Protein AF-A0A6P6TPV7-F1 (afdb_monomer_lite)

Structure (mmCIF, N/CA/C/O backbone):
data_AF-A0A6P6TPV7-F1
#
_entry.id   AF-A0A6P6TPV7-F1
#
loop_
_atom_site.group_PDB
_atom_site.id
_atom_site.type_symbol
_atom_site.label_atom_id
_atom_site.label_alt_id
_atom_site.label_comp_id
_atom_site.label_asym_id
_atom_site.label_entity_id
_atom_site.label_seq_id
_atom_site.pdbx_PDB_ins_code
_atom_site.Cartn_x
_atom_site.Cartn_y
_atom_site.Cartn_z
_atom_site.occupancy
_atom_site.B_iso_or_equiv
_atom_site.auth_seq_id
_atom_sit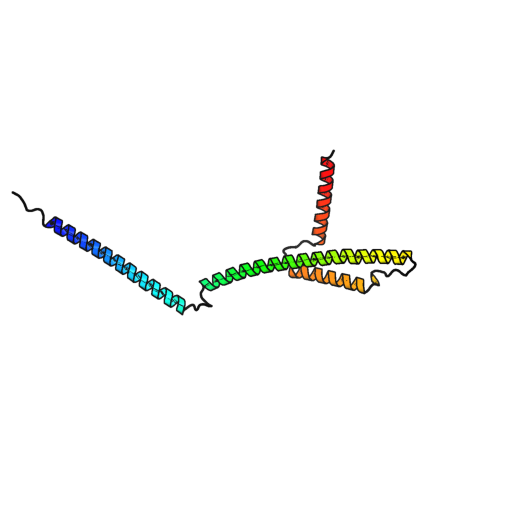e.auth_comp_id
_atom_site.auth_asym_id
_atom_site.auth_atom_id
_atom_site.pdbx_PDB_model_num
ATOM 1 N N . MET A 1 1 ? 74.795 28.409 -58.046 1.00 39.00 1 MET A N 1
ATOM 2 C CA . MET A 1 1 ? 73.517 28.907 -58.593 1.00 39.00 1 MET A CA 1
ATOM 3 C C . MET A 1 1 ? 72.820 27.696 -59.188 1.00 39.00 1 MET A C 1
ATOM 5 O O . MET A 1 1 ? 73.045 27.397 -60.347 1.00 39.00 1 MET A O 1
ATOM 9 N N . GLU A 1 2 ? 72.337 26.753 -58.380 1.00 49.81 2 GLU A N 1
ATOM 10 C CA . GLU A 1 2 ? 71.256 26.825 -57.371 1.00 49.81 2 GLU A CA 1
ATOM 11 C C . GLU A 1 2 ? 69.867 26.819 -58.033 1.00 49.81 2 GLU A C 1
ATOM 13 O O . GLU A 1 2 ? 69.708 27.407 -59.097 1.00 49.81 2 GLU A O 1
ATOM 18 N N . MET A 1 3 ? 68.909 26.152 -57.370 1.00 52.09 3 MET A N 1
ATOM 19 C CA . MET A 1 3 ? 67.495 25.903 -57.730 1.00 52.09 3 MET A CA 1
ATOM 20 C C . MET A 1 3 ? 67.157 24.518 -58.319 1.00 52.09 3 MET A C 1
ATOM 22 O O . MET A 1 3 ? 66.513 24.407 -59.357 1.00 52.09 3 MET A O 1
ATOM 26 N N . GLY A 1 4 ? 67.554 23.452 -57.611 1.00 54.22 4 GLY A N 1
ATOM 27 C CA . GLY A 1 4 ? 67.070 22.077 -57.824 1.00 54.22 4 GLY A CA 1
ATOM 28 C C . GLY A 1 4 ? 66.298 21.479 -56.636 1.00 54.22 4 GLY A C 1
ATOM 29 O O . GLY A 1 4 ? 66.127 20.269 -56.588 1.00 54.22 4 GLY A O 1
ATOM 30 N N . TYR A 1 5 ? 65.849 22.293 -55.676 1.00 51.88 5 TYR A N 1
ATOM 31 C CA . TYR A 1 5 ? 65.187 21.825 -54.451 1.00 51.88 5 TYR A CA 1
ATOM 32 C C . TYR A 1 5 ? 63.869 22.580 -54.247 1.00 51.88 5 TYR A C 1
ATOM 34 O O . TYR A 1 5 ? 63.865 23.606 -53.581 1.00 51.88 5 TYR A O 1
ATOM 42 N N . ASP A 1 6 ? 62.780 22.125 -54.874 1.00 54.47 6 ASP A N 1
ATOM 43 C CA . ASP A 1 6 ? 61.416 22.580 -54.508 1.00 54.47 6 ASP A CA 1
ATOM 44 C C . ASP A 1 6 ? 60.280 21.669 -55.031 1.00 54.47 6 ASP A C 1
ATOM 46 O O . ASP A 1 6 ? 59.118 21.840 -54.673 1.00 54.47 6 ASP A O 1
ATOM 50 N N . TYR A 1 7 ? 60.579 20.673 -55.877 1.00 53.91 7 TYR A N 1
ATOM 51 C CA . TYR A 1 7 ? 59.542 19.794 -56.441 1.00 53.91 7 TYR A CA 1
ATOM 52 C C . TYR A 1 7 ? 59.127 18.645 -55.507 1.00 53.91 7 TYR A C 1
ATOM 54 O O . TYR A 1 7 ? 57.965 18.241 -55.533 1.00 53.91 7 TYR A O 1
ATOM 62 N N . ASP A 1 8 ? 60.023 18.155 -54.647 1.00 55.28 8 ASP A N 1
ATOM 63 C CA . ASP A 1 8 ? 59.724 17.023 -53.757 1.00 55.28 8 ASP A CA 1
ATOM 64 C C . ASP A 1 8 ? 58.935 17.448 -52.504 1.00 55.28 8 ASP A C 1
ATOM 66 O O . ASP A 1 8 ? 58.004 16.756 -52.094 1.00 55.28 8 ASP A O 1
ATOM 70 N N . GLU A 1 9 ? 59.204 18.637 -51.952 1.00 55.34 9 GLU A N 1
ATOM 71 C CA . GLU A 1 9 ? 58.516 19.132 -50.748 1.00 55.34 9 GLU A CA 1
ATOM 72 C C . GLU A 1 9 ? 57.046 19.503 -51.023 1.00 55.34 9 GLU A C 1
ATOM 74 O O . GLU A 1 9 ? 56.169 19.346 -50.167 1.00 55.34 9 GLU A O 1
ATOM 79 N N . GLN A 1 10 ? 56.741 19.962 -52.241 1.00 56.12 10 GLN A N 1
ATOM 80 C CA . GLN A 1 10 ? 55.364 20.212 -52.663 1.00 56.12 10 GLN A CA 1
ATOM 81 C C . GLN A 1 10 ? 54.607 18.899 -52.885 1.00 56.12 10 GLN A C 1
ATOM 83 O O . GLN A 1 10 ? 53.438 18.809 -52.513 1.00 56.12 10 GLN A O 1
ATOM 88 N N . ASN A 1 11 ? 55.260 17.867 -53.423 1.00 57.69 11 ASN A N 1
ATOM 89 C CA . ASN A 1 11 ? 54.631 16.575 -53.686 1.00 57.69 11 ASN A CA 1
ATOM 90 C C . ASN A 1 11 ? 54.310 15.815 -52.382 1.00 57.69 11 ASN A C 1
ATOM 92 O O . ASN A 1 11 ? 53.219 15.264 -52.244 1.00 57.69 11 ASN A O 1
ATOM 96 N N . GLU A 1 12 ? 55.193 15.869 -51.379 1.00 58.84 12 GLU A N 1
ATOM 97 C CA . GLU A 1 12 ? 54.934 15.295 -50.049 1.00 58.84 12 GLU A CA 1
ATOM 98 C C . GLU A 1 12 ? 53.820 16.029 -49.291 1.00 58.84 12 GLU A C 1
ATOM 100 O O . GLU A 1 12 ? 52.987 15.380 -48.660 1.00 58.84 12 GLU A O 1
ATOM 105 N N . LYS A 1 13 ? 53.733 17.366 -49.385 1.00 60.91 13 LYS A N 1
ATOM 106 C CA . LYS A 1 13 ? 52.624 18.139 -48.788 1.00 60.91 13 LYS A CA 1
ATOM 107 C C . LYS A 1 13 ? 51.274 17.818 -49.434 1.00 60.91 13 LYS A C 1
ATOM 109 O O . LYS A 1 13 ? 50.280 17.718 -48.717 1.00 60.91 13 LYS A O 1
ATOM 114 N N . HIS A 1 14 ? 51.232 17.616 -50.754 1.00 61.84 14 HIS A N 1
ATOM 115 C CA . HIS A 1 14 ? 50.008 17.206 -51.453 1.00 61.84 14 HIS A CA 1
ATOM 116 C C . HIS A 1 14 ? 49.600 15.770 -51.094 1.00 61.84 14 HIS A C 1
ATOM 118 O O . HIS A 1 14 ? 48.429 15.535 -50.807 1.00 61.84 14 HIS A O 1
ATOM 124 N N . GLN A 1 15 ? 50.550 14.833 -51.007 1.00 62.38 15 GLN A N 1
ATOM 125 C CA . GLN A 1 15 ? 50.278 13.457 -50.563 1.00 62.38 15 GLN A CA 1
ATOM 126 C C . GLN A 1 15 ? 49.845 13.389 -49.093 1.00 62.38 15 GLN A C 1
ATOM 128 O O . GLN A 1 15 ? 48.941 12.629 -48.744 1.00 62.38 15 GLN A O 1
ATOM 133 N N . HIS A 1 16 ? 50.440 14.207 -48.219 1.00 64.31 16 HIS A N 1
ATOM 134 C CA . HIS A 1 16 ? 49.997 14.333 -46.832 1.00 64.31 16 HIS A CA 1
ATOM 135 C C . HIS A 1 16 ? 48.576 14.886 -46.738 1.00 64.31 16 HIS A C 1
ATOM 137 O O . HIS A 1 16 ? 47.795 14.401 -45.920 1.00 64.31 16 HIS A O 1
ATOM 143 N N . HIS A 1 17 ? 48.225 15.865 -47.574 1.00 75.31 17 HIS A N 1
ATOM 144 C CA . HIS A 1 17 ? 46.867 16.394 -47.616 1.00 75.31 17 HIS A CA 1
ATOM 145 C C . HIS A 1 17 ? 45.872 15.335 -48.106 1.00 75.31 17 HIS A C 1
ATOM 147 O O . HIS A 1 17 ? 44.833 15.162 -47.481 1.00 75.31 17 HIS A O 1
ATOM 153 N N . GLU A 1 18 ? 46.229 14.553 -49.126 1.00 81.31 18 GLU A N 1
ATOM 154 C CA . GLU A 1 18 ? 45.398 13.466 -49.655 1.00 81.31 18 GLU A CA 1
ATOM 155 C C . GLU A 1 18 ? 45.205 12.322 -48.643 1.00 81.31 18 GLU A C 1
ATOM 157 O O . GLU A 1 18 ? 44.100 11.800 -48.492 1.00 81.31 18 GLU A O 1
ATOM 162 N N . ALA A 1 19 ? 46.242 11.959 -47.881 1.00 82.38 19 ALA A N 1
ATOM 163 C CA . ALA A 1 19 ? 46.137 10.966 -46.810 1.00 82.38 19 ALA A CA 1
ATOM 164 C C . ALA A 1 19 ? 45.256 11.455 -45.644 1.00 82.38 19 ALA A C 1
ATOM 166 O O . ALA A 1 19 ? 44.470 10.683 -45.087 1.00 82.38 19 ALA A O 1
ATOM 167 N N . VAL A 1 20 ? 45.357 12.740 -45.287 1.00 85.06 20 VAL A N 1
ATOM 168 C CA . VAL A 1 20 ? 44.511 13.373 -44.263 1.00 85.06 20 VAL A CA 1
ATOM 169 C C . VAL A 1 20 ? 43.064 13.504 -44.746 1.00 85.06 20 VAL A C 1
ATOM 171 O O . VAL A 1 20 ? 42.146 13.196 -43.986 1.00 85.06 20 VAL A O 1
ATOM 174 N N . ASP A 1 21 ? 42.845 13.861 -46.010 1.00 87.81 21 ASP A N 1
ATOM 175 C CA . ASP A 1 21 ? 41.519 13.923 -46.630 1.00 87.81 21 ASP A CA 1
ATOM 176 C C . ASP A 1 21 ? 40.897 12.526 -46.735 1.00 87.81 21 ASP A C 1
ATOM 178 O O . ASP A 1 21 ? 39.713 12.339 -46.453 1.00 87.81 21 ASP A O 1
ATOM 182 N N . GLY A 1 22 ? 41.699 11.510 -47.062 1.00 91.00 22 GLY A N 1
ATOM 183 C CA . GLY A 1 22 ? 41.300 10.105 -47.033 1.00 91.00 22 GLY A CA 1
ATOM 184 C C . GLY A 1 22 ? 40.854 9.658 -45.640 1.00 91.00 22 GLY A C 1
ATOM 185 O O . GLY A 1 22 ? 39.811 9.015 -45.501 1.00 91.00 22 GLY A O 1
ATOM 186 N N . LEU A 1 23 ? 41.589 10.052 -44.596 1.00 93.00 23 LEU A N 1
ATOM 187 C CA . LEU A 1 23 ? 41.227 9.774 -43.206 1.00 93.00 23 LEU A CA 1
ATOM 188 C C . LEU A 1 23 ? 39.944 10.511 -42.793 1.00 93.00 23 LEU A C 1
ATOM 190 O O . LEU A 1 23 ? 39.061 9.914 -42.177 1.00 93.00 23 LEU A O 1
ATOM 194 N N . PHE A 1 24 ? 39.807 11.783 -43.164 1.00 93.19 24 PHE A N 1
ATOM 195 C CA . PHE A 1 24 ? 38.609 12.582 -42.907 1.00 93.19 24 PHE A CA 1
ATOM 196 C C . PHE A 1 24 ? 37.373 11.981 -43.586 1.00 93.19 24 PHE A C 1
ATOM 198 O O . PHE A 1 24 ? 36.322 11.823 -42.962 1.00 93.19 24 PHE A O 1
ATOM 205 N N . ASN A 1 25 ? 37.513 11.556 -44.842 1.00 92.81 25 ASN A N 1
ATOM 206 C CA . ASN A 1 25 ? 36.462 10.874 -45.588 1.00 92.81 25 ASN A CA 1
ATOM 207 C C . ASN A 1 25 ? 36.101 9.522 -44.964 1.00 92.81 25 ASN A C 1
ATOM 209 O O . ASN A 1 25 ? 34.920 9.183 -44.891 1.00 92.81 25 ASN A O 1
ATOM 213 N N . LEU A 1 26 ? 37.086 8.768 -44.468 1.00 95.62 26 LEU A N 1
ATOM 214 C CA . LEU A 1 26 ? 36.846 7.511 -43.762 1.00 95.62 26 LEU A CA 1
ATOM 215 C C . LEU A 1 26 ? 36.081 7.734 -42.452 1.00 95.62 26 LEU A C 1
ATOM 217 O O . LEU A 1 26 ? 35.119 7.015 -42.192 1.00 95.62 26 LEU A O 1
ATOM 221 N N . PHE A 1 27 ? 36.457 8.737 -41.654 1.00 96.38 27 PHE A N 1
ATOM 222 C CA . PHE A 1 27 ? 35.733 9.084 -40.429 1.00 96.38 27 PHE A CA 1
ATOM 223 C C . PHE A 1 27 ? 34.317 9.569 -40.719 1.00 96.38 27 PHE A C 1
ATOM 225 O O . PHE A 1 27 ? 33.381 9.123 -40.060 1.00 96.38 27 PHE A O 1
ATOM 232 N N . ASN A 1 28 ? 34.132 10.415 -41.733 1.00 95.94 28 ASN A N 1
ATOM 233 C CA . ASN A 1 28 ? 32.801 10.847 -42.152 1.00 95.94 28 ASN A CA 1
ATOM 234 C C . ASN A 1 28 ? 31.951 9.669 -42.613 1.00 95.94 28 ASN A C 1
ATOM 236 O O . ASN A 1 28 ? 30.785 9.569 -42.237 1.00 95.94 28 ASN A O 1
ATOM 240 N N . LYS A 1 29 ? 32.532 8.748 -43.385 1.00 96.88 29 LYS A N 1
ATOM 241 C CA . LYS A 1 29 ? 31.846 7.529 -43.803 1.00 96.88 29 LYS A CA 1
ATOM 242 C C . LYS A 1 29 ? 31.466 6.668 -42.601 1.00 96.88 29 LYS A C 1
ATOM 244 O O . LYS A 1 29 ? 30.303 6.317 -42.477 1.00 96.88 29 LYS A O 1
ATOM 249 N N . ALA A 1 30 ? 32.398 6.392 -41.692 1.00 97.25 30 ALA A N 1
ATOM 250 C CA . ALA A 1 30 ? 32.129 5.611 -40.487 1.00 97.25 30 ALA A CA 1
ATOM 251 C C . ALA A 1 30 ? 31.057 6.266 -39.600 1.00 97.25 30 ALA A C 1
ATOM 253 O O . ALA A 1 30 ? 30.200 5.577 -39.053 1.00 97.25 30 ALA A O 1
ATOM 254 N N . ASN A 1 31 ? 31.069 7.596 -39.490 1.00 96.31 31 ASN A N 1
ATOM 255 C CA . ASN A 1 31 ? 30.067 8.351 -38.748 1.00 96.31 31 ASN A CA 1
ATOM 256 C C . ASN A 1 31 ? 28.680 8.259 -39.404 1.00 96.31 31 ASN A C 1
ATOM 258 O O . ASN A 1 31 ? 27.686 8.021 -38.721 1.00 96.31 31 ASN A O 1
ATOM 262 N N . ASN A 1 32 ? 28.616 8.384 -40.730 1.00 96.88 32 ASN A N 1
ATOM 263 C CA . ASN A 1 32 ? 27.378 8.217 -41.489 1.00 96.88 32 ASN A CA 1
ATOM 264 C C . ASN A 1 32 ? 26.848 6.778 -41.408 1.00 96.88 32 ASN A C 1
ATOM 266 O O . ASN A 1 32 ? 25.650 6.578 -41.209 1.00 96.88 32 ASN A O 1
ATOM 270 N N . ASP A 1 33 ? 27.730 5.781 -41.506 1.00 97.38 33 ASP A N 1
ATOM 271 C CA . ASP A 1 33 ? 27.383 4.366 -41.369 1.00 97.38 33 ASP A CA 1
ATOM 272 C C . ASP A 1 33 ? 26.837 4.082 -39.958 1.00 97.38 33 ASP A C 1
ATOM 274 O O . ASP A 1 33 ? 25.805 3.426 -39.812 1.00 97.38 33 ASP A O 1
ATOM 278 N N . LEU A 1 34 ? 27.463 4.633 -38.910 1.00 97.75 34 LEU A N 1
ATOM 279 C CA . LEU A 1 34 ? 26.989 4.501 -37.531 1.00 97.75 34 LEU A CA 1
ATOM 280 C C . LEU A 1 34 ? 25.626 5.175 -37.319 1.00 97.75 34 LEU A C 1
ATOM 282 O O . LEU A 1 34 ? 24.757 4.590 -36.672 1.00 97.75 34 LEU A O 1
ATOM 286 N N . ALA A 1 35 ? 25.414 6.365 -37.887 1.00 96.81 35 ALA A N 1
ATOM 287 C CA . ALA A 1 35 ? 24.124 7.053 -37.839 1.00 96.81 35 ALA A CA 1
ATOM 288 C C . ALA A 1 35 ? 23.026 6.234 -38.537 1.00 96.81 35 ALA A C 1
ATOM 290 O O . ALA A 1 35 ? 21.943 6.041 -37.984 1.00 96.81 35 ALA A O 1
ATOM 291 N N . MET A 1 36 ? 23.326 5.662 -39.708 1.00 97.31 36 MET A N 1
ATOM 292 C CA . MET A 1 36 ? 22.392 4.791 -40.422 1.00 97.31 36 MET A CA 1
ATOM 293 C C . MET A 1 36 ? 22.059 3.527 -39.616 1.00 97.31 36 MET A C 1
ATOM 295 O O . MET A 1 36 ? 20.896 3.115 -39.561 1.00 97.31 36 MET A O 1
ATOM 299 N N . LEU A 1 37 ? 23.057 2.910 -38.975 1.00 97.50 37 LEU A N 1
ATOM 300 C CA . LEU A 1 37 ? 22.844 1.756 -38.101 1.00 97.50 37 LEU A CA 1
ATOM 301 C C . LEU A 1 37 ? 21.983 2.117 -36.890 1.00 97.50 37 LEU A C 1
ATOM 303 O O . LEU A 1 37 ? 21.064 1.367 -36.566 1.00 97.50 37 LEU A O 1
ATOM 307 N N . HIS A 1 38 ? 22.242 3.259 -36.254 1.00 96.12 38 HIS A N 1
ATOM 308 C CA . HIS A 1 38 ? 21.447 3.752 -35.133 1.00 96.12 38 HIS A CA 1
ATOM 309 C C . HIS A 1 38 ? 19.972 3.920 -35.525 1.00 96.12 38 HIS A C 1
ATOM 311 O O . HIS A 1 38 ? 19.092 3.368 -34.865 1.00 96.12 38 HIS A O 1
ATOM 317 N N . ASP A 1 39 ? 19.697 4.600 -36.639 1.00 96.50 39 ASP A N 1
ATOM 318 C CA . ASP A 1 39 ? 18.330 4.831 -37.114 1.00 96.50 39 ASP A CA 1
ATOM 319 C C . ASP A 1 39 ? 17.611 3.534 -37.485 1.00 96.50 39 ASP A C 1
ATOM 321 O O . ASP A 1 39 ? 16.409 3.380 -37.244 1.00 96.50 39 ASP A O 1
ATOM 325 N N . ARG A 1 40 ? 18.337 2.577 -38.072 1.00 96.25 40 ARG A N 1
ATOM 326 C CA . ARG A 1 40 ? 17.781 1.261 -38.386 1.00 96.25 40 ARG A CA 1
ATOM 327 C C . ARG A 1 40 ? 17.447 0.491 -37.113 1.00 96.25 40 ARG A C 1
ATOM 329 O O . ARG A 1 40 ? 16.350 -0.048 -37.019 1.00 96.25 40 ARG A O 1
ATOM 336 N N . LEU A 1 41 ? 18.352 0.465 -36.137 1.00 95.38 41 LEU A N 1
ATOM 337 C CA . LEU A 1 41 ? 18.125 -0.205 -34.858 1.00 95.38 41 LEU A CA 1
ATOM 338 C C . LEU A 1 41 ? 16.954 0.414 -34.090 1.00 95.38 41 LEU A C 1
ATOM 340 O O . LEU A 1 41 ? 16.142 -0.330 -33.553 1.00 95.38 41 LEU A O 1
ATOM 344 N N . ASP A 1 42 ? 16.817 1.741 -34.075 1.00 90.75 42 ASP A N 1
ATOM 345 C CA . ASP A 1 42 ? 15.695 2.413 -33.407 1.00 90.75 42 ASP A CA 1
ATOM 346 C C . ASP A 1 42 ? 14.346 2.080 -34.071 1.00 90.75 42 ASP A C 1
ATOM 348 O O . ASP A 1 42 ? 13.352 1.820 -33.385 1.00 90.75 42 ASP A O 1
ATOM 352 N N . LYS A 1 43 ? 14.309 2.004 -35.410 1.00 92.31 43 LYS A N 1
ATOM 353 C CA . LYS A 1 43 ? 13.116 1.564 -36.153 1.00 92.31 43 LYS A CA 1
ATOM 354 C C . LYS A 1 43 ? 12.745 0.118 -35.839 1.00 92.31 43 LYS A C 1
ATOM 356 O O . LYS A 1 43 ? 11.594 -0.138 -35.490 1.00 92.31 43 LYS A O 1
ATOM 361 N N . GLU A 1 44 ? 13.705 -0.802 -35.924 1.00 93.06 44 GLU A N 1
ATOM 362 C CA . GLU A 1 44 ? 13.498 -2.221 -35.603 1.00 93.06 44 GLU A CA 1
ATOM 363 C C . GLU A 1 44 ? 13.050 -2.386 -34.146 1.00 93.06 44 GLU A C 1
ATOM 365 O O . GLU A 1 44 ? 12.100 -3.107 -33.855 1.00 93.06 44 GLU A O 1
ATOM 370 N N . PHE A 1 45 ? 13.665 -1.648 -33.219 1.00 90.56 45 PHE A N 1
ATOM 371 C CA . PHE A 1 45 ? 13.301 -1.683 -31.808 1.00 90.56 45 PHE A CA 1
ATOM 372 C C . PHE A 1 45 ? 11.846 -1.254 -31.581 1.00 90.56 45 PHE A C 1
ATOM 374 O O . PHE A 1 45 ? 11.107 -1.950 -30.886 1.00 90.56 45 PHE A O 1
ATOM 381 N N . LYS A 1 46 ? 11.403 -0.149 -32.192 1.00 87.12 46 LYS A N 1
ATOM 382 C CA . LYS A 1 46 ? 10.007 0.322 -32.104 1.00 87.12 46 LYS A CA 1
ATOM 383 C C . LYS A 1 46 ? 9.017 -0.617 -32.796 1.00 87.12 46 LYS A C 1
ATOM 385 O O . LYS A 1 46 ? 7.872 -0.712 -32.365 1.00 87.12 46 LYS A O 1
ATOM 390 N N . GLN A 1 47 ? 9.441 -1.296 -33.859 1.00 89.62 47 GLN A N 1
ATOM 391 C CA . GLN A 1 47 ? 8.615 -2.268 -34.571 1.00 89.62 47 GLN A CA 1
ATOM 392 C C . GLN A 1 47 ? 8.425 -3.558 -33.764 1.00 89.62 47 GLN A C 1
ATOM 394 O O . GLN A 1 47 ? 7.311 -4.074 -33.690 1.00 89.62 47 GLN A O 1
ATOM 399 N N . ILE A 1 48 ? 9.498 -4.072 -33.157 1.00 93.12 48 ILE A N 1
ATOM 400 C CA . ILE A 1 48 ? 9.476 -5.296 -32.345 1.00 93.12 48 ILE A CA 1
ATOM 401 C C . ILE A 1 48 ? 8.759 -5.047 -31.015 1.00 93.12 48 ILE A C 1
ATOM 403 O O . ILE A 1 48 ? 8.006 -5.901 -30.544 1.00 93.12 48 ILE A O 1
ATOM 407 N N . TYR A 1 49 ? 8.975 -3.877 -30.412 1.00 91.94 49 TYR A N 1
ATOM 408 C CA . TYR A 1 49 ? 8.412 -3.528 -29.116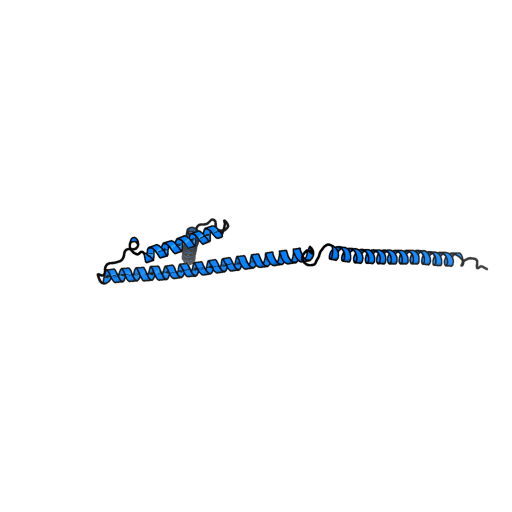 1.00 91.94 49 TYR A CA 1
ATOM 409 C C . TYR A 1 49 ? 7.409 -2.379 -29.235 1.00 91.94 49 TYR A C 1
ATOM 411 O O . TYR A 1 49 ? 7.796 -1.209 -29.137 1.00 91.94 49 TYR A O 1
ATOM 419 N N . PRO A 1 50 ? 6.106 -2.686 -29.369 1.00 87.62 50 PRO A N 1
ATOM 420 C CA . PRO A 1 50 ? 5.075 -1.667 -29.261 1.00 87.62 50 PRO A CA 1
ATOM 421 C C . PRO A 1 50 ? 5.103 -1.015 -27.874 1.00 87.62 50 PRO A C 1
ATOM 423 O O . PRO A 1 50 ? 5.633 -1.554 -26.901 1.00 87.62 50 PRO A O 1
ATOM 426 N N . ASP A 1 51 ? 4.493 0.159 -27.762 1.00 83.88 51 ASP A N 1
ATOM 427 C CA . ASP A 1 51 ? 4.584 1.022 -26.581 1.00 83.88 51 ASP A CA 1
ATOM 428 C C . ASP A 1 51 ? 4.213 0.352 -25.247 1.00 83.88 51 ASP A C 1
ATOM 430 O O . ASP A 1 51 ? 4.810 0.643 -24.208 1.00 83.88 51 ASP A O 1
ATOM 434 N N . ASN A 1 52 ? 3.251 -0.569 -25.268 1.00 86.50 52 ASN A N 1
ATOM 435 C CA . ASN A 1 52 ? 2.808 -1.339 -24.106 1.00 86.50 52 ASN A CA 1
ATOM 436 C C . ASN A 1 52 ? 3.777 -2.465 -23.696 1.00 86.50 52 ASN A C 1
ATOM 438 O O . ASN A 1 52 ? 3.694 -2.924 -22.555 1.00 86.50 52 ASN A O 1
ATOM 442 N N . ALA A 1 53 ? 4.670 -2.885 -24.596 1.00 89.69 53 ALA A N 1
ATOM 443 C CA . ALA A 1 53 ? 5.648 -3.960 -24.419 1.00 89.69 53 ALA A CA 1
ATOM 444 C C . ALA A 1 53 ? 7.111 -3.474 -24.475 1.00 89.69 53 ALA A C 1
ATOM 446 O O . ALA A 1 53 ? 8.031 -4.282 -24.376 1.00 89.69 53 ALA A O 1
ATOM 447 N N . ASN A 1 54 ? 7.341 -2.165 -24.606 1.00 93.25 54 ASN A N 1
ATOM 448 C CA . ASN A 1 54 ? 8.674 -1.572 -24.592 1.00 93.25 54 ASN A CA 1
ATOM 449 C C . ASN A 1 54 ? 9.388 -1.857 -23.253 1.00 93.25 54 ASN A C 1
ATOM 451 O O . ASN A 1 54 ? 8.914 -1.388 -22.211 1.00 93.25 54 ASN A O 1
ATOM 455 N N . PRO A 1 55 ? 10.544 -2.552 -23.256 1.00 93.25 55 PRO A N 1
ATOM 456 C CA . PRO A 1 55 ? 11.246 -2.939 -22.032 1.00 93.25 55 PRO A CA 1
ATOM 457 C C . PRO A 1 55 ? 11.576 -1.767 -21.099 1.00 93.25 55 PRO A C 1
ATOM 459 O O . PRO A 1 55 ? 11.419 -1.883 -19.885 1.00 93.25 55 PRO A O 1
ATOM 462 N N . MET A 1 56 ? 11.961 -0.608 -21.643 1.00 92.06 56 MET A N 1
ATOM 463 C CA . MET A 1 56 ? 12.280 0.579 -20.839 1.00 92.06 56 MET A CA 1
ATOM 464 C C . MET A 1 56 ? 11.031 1.141 -20.154 1.00 92.06 56 MET A C 1
ATOM 466 O O . MET A 1 56 ? 11.057 1.459 -18.962 1.00 92.06 56 MET A O 1
ATOM 470 N N . LYS A 1 57 ? 9.906 1.204 -20.880 1.00 93.88 57 LYS A N 1
ATOM 471 C CA . LYS A 1 57 ? 8.613 1.636 -20.321 1.00 93.88 57 LYS A CA 1
ATOM 472 C C . LYS A 1 57 ? 8.085 0.635 -19.292 1.00 93.88 57 LYS A C 1
ATOM 474 O O . LYS A 1 57 ? 7.525 1.049 -18.279 1.00 93.88 57 LYS A O 1
ATOM 479 N N . LEU A 1 58 ? 8.277 -0.665 -19.518 1.00 95.50 58 LEU A N 1
ATOM 480 C CA . LEU A 1 58 ? 7.907 -1.713 -18.565 1.00 95.50 58 LEU A CA 1
ATOM 481 C C . LEU A 1 58 ? 8.686 -1.581 -17.258 1.00 95.50 58 LEU A C 1
ATOM 483 O O . LEU A 1 58 ? 8.071 -1.566 -16.198 1.00 95.50 58 LEU A O 1
ATOM 487 N N . VAL A 1 59 ? 10.007 -1.398 -17.320 1.00 96.12 59 VAL A N 1
ATOM 488 C CA . VAL A 1 59 ? 10.834 -1.172 -16.124 1.00 96.12 59 VAL A CA 1
ATOM 489 C C . VAL A 1 59 ? 10.369 0.070 -15.362 1.00 96.12 59 VAL A C 1
ATOM 491 O O . VAL A 1 59 ? 10.211 0.010 -14.145 1.00 96.12 59 VAL A O 1
ATOM 494 N N . ALA A 1 60 ? 10.089 1.178 -16.056 1.00 95.31 60 ALA A N 1
ATOM 495 C CA . ALA A 1 60 ? 9.574 2.390 -15.419 1.00 95.31 60 ALA A CA 1
ATOM 496 C C . ALA A 1 60 ? 8.221 2.153 -14.721 1.00 95.31 60 ALA A C 1
ATOM 498 O O . ALA A 1 60 ? 8.032 2.560 -13.575 1.00 95.31 60 ALA A O 1
ATOM 499 N N . ARG A 1 61 ? 7.294 1.443 -15.377 1.00 96.81 61 ARG A N 1
ATOM 500 C CA . ARG A 1 61 ? 5.992 1.077 -14.796 1.00 96.81 61 ARG A CA 1
ATOM 501 C C . ARG A 1 61 ? 6.136 0.146 -13.595 1.00 96.81 61 ARG A C 1
ATOM 503 O O . ARG A 1 61 ? 5.440 0.348 -12.610 1.00 96.81 61 ARG A O 1
ATOM 510 N N . ILE A 1 62 ? 7.031 -0.840 -13.659 1.00 96.69 62 ILE A N 1
ATOM 511 C CA . ILE A 1 62 ? 7.305 -1.762 -12.548 1.00 96.69 62 ILE A CA 1
ATOM 512 C C . ILE A 1 62 ? 7.845 -0.994 -11.342 1.00 96.69 62 ILE A C 1
ATOM 514 O O . ILE A 1 62 ? 7.337 -1.184 -10.242 1.00 96.69 62 ILE A O 1
ATOM 518 N N . LYS A 1 63 ? 8.813 -0.090 -11.544 1.00 96.62 63 LYS A N 1
ATOM 519 C CA . LYS A 1 63 ? 9.343 0.762 -10.465 1.00 96.62 63 LYS A CA 1
ATOM 520 C C . LYS A 1 63 ? 8.245 1.608 -9.827 1.00 96.62 63 LYS A C 1
ATOM 522 O O . LYS A 1 63 ? 8.098 1.596 -8.611 1.00 96.62 63 LYS A O 1
ATOM 527 N N . LYS A 1 64 ? 7.416 2.252 -10.651 1.00 97.62 64 LYS A N 1
ATOM 528 C CA . LYS A 1 64 ? 6.275 3.038 -10.173 1.00 97.62 64 LYS A CA 1
ATOM 529 C C . LYS A 1 64 ? 5.297 2.190 -9.349 1.00 97.62 64 LYS A C 1
ATOM 531 O O . LYS A 1 64 ? 4.931 2.584 -8.251 1.00 97.62 64 LYS A O 1
ATOM 536 N N . ILE A 1 65 ? 4.915 1.008 -9.838 1.00 97.75 65 ILE A N 1
ATOM 537 C CA . ILE A 1 65 ? 4.029 0.090 -9.103 1.00 97.75 65 ILE A CA 1
ATOM 538 C C . ILE A 1 65 ? 4.676 -0.350 -7.785 1.00 97.75 65 ILE A C 1
ATOM 540 O O . ILE A 1 65 ? 3.995 -0.428 -6.771 1.00 97.75 65 ILE A O 1
ATOM 544 N N . GLN A 1 66 ? 5.980 -0.623 -7.768 1.00 97.00 66 GLN A N 1
ATOM 545 C CA . GLN A 1 66 ? 6.695 -1.007 -6.551 1.00 97.00 66 GLN A CA 1
ATOM 546 C C . GLN A 1 66 ? 6.661 0.105 -5.492 1.00 97.00 66 GLN A C 1
ATOM 548 O O . GLN A 1 66 ? 6.431 -0.176 -4.313 1.00 97.00 66 GLN A O 1
ATOM 553 N N . GLU A 1 67 ? 6.855 1.357 -5.904 1.00 95.56 67 GLU A N 1
ATOM 554 C CA . GLU A 1 67 ? 6.740 2.533 -5.035 1.00 95.56 67 GLU A CA 1
ATOM 555 C C . GLU A 1 67 ? 5.305 2.706 -4.518 1.00 95.56 67 GLU A C 1
ATOM 557 O O . GLU A 1 67 ? 5.092 2.822 -3.309 1.00 95.56 67 GLU A O 1
ATOM 562 N N . GLU A 1 68 ? 4.312 2.647 -5.408 1.00 97.38 68 GLU A N 1
ATOM 563 C CA . GLU A 1 68 ? 2.891 2.783 -5.065 1.00 97.38 68 GLU A CA 1
ATOM 564 C C . GLU A 1 68 ? 2.413 1.672 -4.121 1.00 97.38 68 GLU A C 1
ATOM 566 O O . GLU A 1 68 ? 1.739 1.957 -3.134 1.00 97.38 68 GLU A O 1
ATOM 571 N N . VAL A 1 69 ? 2.799 0.414 -4.362 1.00 95.19 69 VAL A N 1
ATOM 572 C CA . VAL A 1 69 ? 2.475 -0.725 -3.485 1.00 95.19 69 VAL A CA 1
ATOM 573 C C . VAL A 1 69 ? 3.121 -0.560 -2.112 1.00 95.19 69 VAL A C 1
ATOM 575 O O . VAL A 1 69 ? 2.483 -0.847 -1.100 1.00 95.19 69 VAL A O 1
ATOM 578 N N . SER A 1 70 ? 4.361 -0.072 -2.056 1.00 89.06 70 SER A N 1
ATOM 579 C CA . SER A 1 70 ? 5.049 0.182 -0.785 1.00 89.06 70 SER A CA 1
ATOM 580 C C . SER A 1 70 ? 4.355 1.290 0.010 1.00 89.06 70 SER A C 1
ATOM 582 O O . SER A 1 70 ? 4.099 1.120 1.201 1.00 89.06 70 SER A O 1
ATOM 584 N N . SER A 1 71 ? 3.984 2.388 -0.655 1.00 93.62 71 SER A N 1
ATOM 585 C CA . SER A 1 71 ? 3.227 3.485 -0.043 1.00 93.62 71 SER A CA 1
ATOM 586 C C . SER A 1 71 ? 1.845 3.035 0.434 1.00 93.62 71 SER A C 1
ATOM 588 O O . SER A 1 71 ? 1.452 3.337 1.559 1.00 93.62 71 SER A O 1
ATOM 590 N N . LEU A 1 72 ? 1.117 2.273 -0.386 1.00 95.50 72 LEU A N 1
ATOM 591 C CA . LEU A 1 72 ? -0.203 1.752 -0.037 1.00 95.50 72 LEU A CA 1
ATOM 592 C C . LEU A 1 72 ? -0.137 0.806 1.167 1.00 95.50 72 LEU A C 1
ATOM 594 O O . LEU A 1 72 ? -0.989 0.874 2.047 1.00 95.50 72 LEU A O 1
ATOM 598 N N . ASN A 1 73 ? 0.880 -0.057 1.229 1.00 88.44 73 ASN A N 1
ATOM 599 C CA . ASN A 1 73 ? 1.080 -0.957 2.361 1.00 88.44 73 ASN A CA 1
ATOM 600 C C . ASN A 1 73 ? 1.283 -0.178 3.668 1.00 88.44 73 ASN A C 1
ATOM 602 O O . ASN A 1 73 ? 0.693 -0.529 4.689 1.00 88.44 73 ASN A O 1
ATOM 606 N N . GLU A 1 74 ? 2.058 0.908 3.632 1.00 88.44 74 GLU A N 1
ATOM 607 C CA . GLU A 1 74 ? 2.245 1.762 4.806 1.00 88.44 74 GLU A CA 1
ATOM 608 C C . GLU A 1 74 ? 0.940 2.447 5.224 1.00 88.44 74 GLU A C 1
ATOM 610 O O . GLU A 1 74 ? 0.542 2.351 6.383 1.00 88.44 74 GLU A O 1
ATOM 615 N N . GLN A 1 75 ? 0.187 3.009 4.274 1.00 93.12 75 GLN A N 1
ATOM 616 C CA . GLN A 1 75 ? -1.131 3.590 4.558 1.00 93.12 75 GLN A CA 1
ATOM 617 C C . GLN A 1 75 ? -2.105 2.562 5.159 1.00 93.12 75 GLN A C 1
ATOM 619 O O . GLN A 1 75 ? -2.850 2.868 6.091 1.00 93.12 75 GLN A O 1
ATOM 624 N N . CYS A 1 76 ? -2.098 1.315 4.673 1.00 90.00 76 CYS A N 1
ATOM 625 C CA . CYS A 1 76 ? -2.897 0.241 5.261 1.00 90.00 76 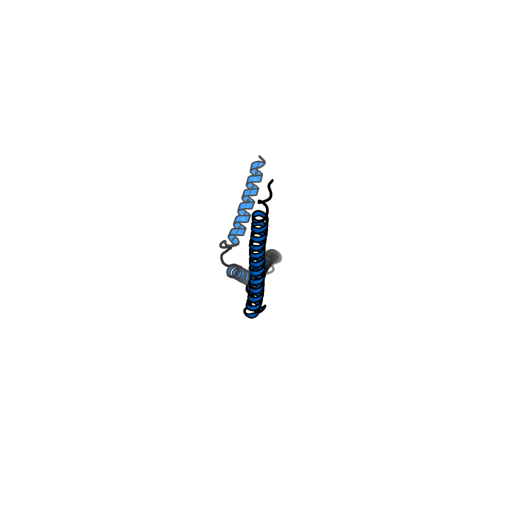CYS A CA 1
ATOM 626 C C . CYS A 1 76 ? -2.465 -0.081 6.698 1.00 90.00 76 CYS A C 1
ATOM 628 O O . CYS A 1 76 ? -3.325 -0.324 7.545 1.00 90.00 76 CYS A O 1
ATOM 630 N N . ARG A 1 77 ? -1.161 -0.072 6.997 1.00 87.81 77 ARG A N 1
ATOM 631 C CA . ARG A 1 77 ? -0.645 -0.289 8.359 1.00 87.81 77 ARG A CA 1
ATOM 632 C C . ARG A 1 77 ? -1.064 0.824 9.307 1.00 87.81 77 ARG A C 1
ATOM 634 O O . ARG A 1 77 ? -1.558 0.526 10.393 1.00 87.81 77 ARG A O 1
ATOM 641 N N . GLU A 1 78 ? -0.926 2.078 8.890 1.00 90.56 78 GLU A N 1
ATOM 642 C CA . GLU A 1 78 ? -1.365 3.239 9.667 1.00 90.56 78 GLU A CA 1
ATOM 643 C C . GLU A 1 78 ? -2.871 3.186 9.945 1.00 90.56 78 GLU A C 1
ATOM 645 O O . GLU A 1 78 ? -3.303 3.365 11.085 1.00 90.56 78 GLU A O 1
ATOM 650 N N . LEU A 1 79 ? -3.678 2.852 8.932 1.00 93.19 79 LEU A N 1
ATOM 651 C CA . LEU A 1 79 ? -5.124 2.703 9.082 1.00 93.19 79 LEU A CA 1
ATOM 652 C C . LEU A 1 79 ? -5.493 1.582 10.065 1.00 93.19 79 LEU A C 1
ATOM 654 O O . LEU A 1 79 ? -6.381 1.759 10.902 1.00 93.19 79 LEU A O 1
ATOM 658 N N . LEU A 1 80 ? -4.820 0.430 9.986 1.00 89.50 80 LEU A N 1
ATOM 659 C CA . LEU A 1 80 ? -5.026 -0.674 10.927 1.00 89.50 80 LEU A CA 1
ATOM 660 C C . LEU A 1 80 ? -4.643 -0.273 12.357 1.00 89.50 80 LEU A C 1
ATOM 662 O O . LEU A 1 80 ? -5.382 -0.594 13.288 1.00 89.50 80 LEU A O 1
ATOM 666 N N . ALA A 1 81 ? -3.544 0.464 12.531 1.00 87.81 81 ALA A N 1
ATOM 667 C CA . ALA A 1 81 ? -3.127 0.985 13.829 1.00 87.81 81 ALA A CA 1
ATOM 668 C C . ALA A 1 81 ? -4.150 1.982 14.398 1.00 87.81 81 ALA A C 1
ATOM 670 O O . ALA A 1 81 ? -4.549 1.856 15.555 1.00 87.81 81 ALA A O 1
ATOM 671 N N . ALA A 1 82 ? -4.642 2.917 13.580 1.00 92.56 82 ALA A N 1
ATOM 672 C CA . ALA A 1 82 ? -5.672 3.875 13.979 1.00 92.56 82 ALA A CA 1
ATOM 673 C C . ALA A 1 82 ? -6.992 3.181 14.359 1.00 92.56 82 ALA A C 1
ATOM 675 O O . ALA A 1 82 ? -7.632 3.540 15.349 1.00 92.56 82 ALA A O 1
ATOM 676 N N . LYS A 1 83 ? -7.390 2.144 13.612 1.00 92.38 83 LYS A N 1
ATOM 677 C CA . LYS A 1 83 ? -8.567 1.334 13.946 1.00 92.38 83 LYS A CA 1
ATOM 678 C C . LYS A 1 83 ? -8.383 0.582 15.266 1.00 92.38 83 LYS A C 1
ATOM 680 O O . LYS A 1 83 ? -9.329 0.521 16.050 1.00 92.38 83 LYS A O 1
ATOM 685 N N . GLN A 1 84 ? -7.197 0.028 15.521 1.00 89.62 84 GLN A N 1
ATOM 686 C CA . GLN A 1 84 ? -6.909 -0.652 16.784 1.00 89.62 84 GLN A CA 1
ATOM 687 C C . GLN A 1 84 ? -6.974 0.314 17.973 1.00 89.62 84 GLN A C 1
ATOM 689 O O . GLN A 1 84 ? -7.622 0.003 18.966 1.00 89.62 84 GLN A O 1
ATOM 694 N N . ASP A 1 85 ? -6.393 1.508 17.846 1.00 91.50 85 ASP A N 1
ATOM 695 C CA . ASP A 1 85 ? -6.461 2.547 18.881 1.00 91.50 85 ASP A CA 1
ATOM 696 C C . ASP A 1 85 ? -7.911 2.968 19.184 1.00 91.50 85 ASP A C 1
ATOM 698 O O . ASP A 1 85 ? -8.299 3.099 20.347 1.00 91.50 85 ASP A O 1
ATOM 702 N N . LEU A 1 86 ? -8.753 3.110 18.152 1.00 94.81 86 LEU A N 1
ATOM 703 C CA . LEU A 1 86 ? -10.177 3.392 18.337 1.00 94.81 86 LEU A CA 1
ATOM 704 C C . LEU A 1 86 ? -10.897 2.260 19.085 1.00 94.81 86 LEU A C 1
ATOM 706 O O . LEU A 1 86 ? -11.691 2.531 19.987 1.00 94.81 86 LEU A O 1
ATOM 710 N N . ILE A 1 87 ? -10.619 1.004 18.728 1.00 91.19 87 ILE A N 1
ATOM 711 C CA . ILE A 1 87 ? -11.174 -0.175 19.406 1.00 91.19 87 ILE A CA 1
ATOM 712 C C . ILE A 1 87 ? -10.761 -0.193 20.879 1.00 91.19 87 ILE A C 1
ATOM 714 O O . ILE A 1 87 ? -11.612 -0.386 21.749 1.00 91.19 87 ILE A O 1
ATOM 718 N N . ASP A 1 88 ? -9.485 0.055 21.170 1.00 91.12 88 ASP A N 1
ATOM 719 C CA . ASP A 1 88 ? -8.957 0.052 22.532 1.00 91.12 88 ASP A CA 1
ATOM 720 C C . ASP A 1 88 ? -9.608 1.158 23.375 1.00 91.12 88 ASP A C 1
ATOM 722 O O . ASP A 1 88 ? -10.082 0.902 24.485 1.00 91.12 88 ASP A O 1
ATOM 726 N N . LYS A 1 89 ? -9.736 2.373 22.823 1.00 93.62 89 LYS A N 1
ATOM 727 C CA . LYS A 1 89 ? -10.437 3.494 23.471 1.00 93.62 89 LYS A CA 1
ATOM 728 C C . LYS A 1 89 ? -11.909 3.181 23.729 1.00 93.62 89 LYS A C 1
ATOM 730 O O . LYS A 1 89 ? -12.395 3.399 24.840 1.00 93.62 89 LYS A O 1
ATOM 735 N N . ALA A 1 90 ? -12.616 2.648 22.732 1.00 91.94 90 ALA A N 1
ATOM 736 C CA . ALA A 1 90 ? -14.018 2.267 22.873 1.00 91.94 90 ALA A CA 1
ATOM 737 C C . ALA A 1 90 ? -14.195 1.187 23.949 1.00 91.94 90 ALA A C 1
ATOM 739 O O . ALA A 1 90 ? -15.084 1.299 24.792 1.00 91.94 90 ALA A O 1
ATOM 740 N N . ARG A 1 91 ? -13.309 0.184 23.982 1.00 92.56 91 ARG A N 1
ATOM 741 C CA . ARG A 1 91 ? -13.317 -0.876 24.995 1.00 92.56 91 ARG A CA 1
ATOM 742 C C . ARG A 1 91 ? -13.124 -0.320 26.401 1.00 92.56 91 ARG A C 1
ATOM 744 O O . ARG A 1 91 ? -13.896 -0.677 27.286 1.00 92.56 91 ARG A O 1
ATOM 751 N N . VAL A 1 92 ? -12.149 0.568 26.606 1.00 93.44 92 VAL A N 1
ATOM 752 C CA . VAL A 1 92 ? -11.911 1.208 27.912 1.00 93.44 92 VAL A CA 1
ATOM 753 C C . VAL A 1 92 ? -13.157 1.954 28.393 1.00 93.44 92 VAL A C 1
ATOM 755 O O . VAL A 1 92 ? -13.574 1.771 29.537 1.00 93.44 92 VAL A O 1
ATOM 758 N N . ILE A 1 93 ? -13.785 2.750 27.523 1.00 94.19 93 ILE A N 1
ATOM 759 C CA . ILE A 1 93 ? -14.981 3.526 27.876 1.00 94.19 93 ILE A CA 1
ATOM 760 C C . ILE A 1 93 ? -16.171 2.605 28.165 1.00 94.19 93 ILE A C 1
ATOM 762 O O . ILE A 1 93 ? -16.831 2.765 29.189 1.00 94.19 93 ILE A O 1
ATOM 766 N N . LEU A 1 94 ? -16.453 1.631 27.295 1.00 92.50 94 LEU A N 1
ATOM 767 C CA . LEU A 1 94 ? -17.620 0.755 27.433 1.00 92.50 94 LEU A CA 1
ATOM 768 C C . LEU A 1 94 ? -17.514 -0.160 28.659 1.00 92.50 94 LEU A C 1
ATOM 770 O O . LEU A 1 94 ? -18.463 -0.243 29.437 1.00 92.50 94 LEU A O 1
ATOM 774 N N . VAL A 1 95 ? -16.355 -0.788 28.885 1.00 91.50 95 VAL A N 1
ATOM 775 C CA . VAL A 1 95 ? -16.104 -1.619 30.077 1.00 91.50 95 VAL A CA 1
ATOM 776 C C . VAL A 1 95 ? -16.132 -0.769 31.352 1.00 91.50 95 VAL A C 1
ATOM 778 O O . VAL A 1 95 ? -16.695 -1.191 32.367 1.00 91.50 95 VAL A O 1
ATOM 781 N N . GLY A 1 96 ? -15.579 0.448 31.299 1.00 92.06 96 GLY A N 1
ATOM 782 C CA . GLY A 1 96 ? -15.615 1.403 32.408 1.00 92.06 96 GLY A CA 1
ATOM 783 C C . GLY A 1 96 ? -17.042 1.815 32.776 1.00 92.06 96 GLY A C 1
ATOM 784 O O . GLY A 1 96 ? -17.448 1.685 33.932 1.00 92.06 96 GLY A O 1
ATOM 785 N N . ASN A 1 97 ? -17.836 2.239 31.791 1.00 93.50 97 ASN A N 1
ATOM 786 C CA . ASN A 1 97 ? -19.238 2.616 31.981 1.00 93.50 97 ASN A CA 1
ATOM 787 C C . ASN A 1 97 ? -20.070 1.448 32.510 1.00 93.50 97 ASN A C 1
ATOM 789 O O . ASN A 1 97 ? -20.871 1.622 33.427 1.00 93.50 97 ASN A O 1
ATOM 793 N N . ARG A 1 98 ? -19.848 0.244 31.981 1.00 91.06 98 ARG A N 1
ATOM 794 C CA . ARG A 1 98 ? -20.530 -0.961 32.449 1.00 91.06 98 ARG A CA 1
ATOM 795 C C . ARG A 1 98 ? -20.207 -1.265 33.914 1.00 91.06 98 ARG A C 1
ATOM 797 O O . ARG A 1 98 ? -21.125 -1.489 34.697 1.00 91.06 98 ARG A O 1
ATOM 804 N N . SER A 1 99 ? -18.936 -1.179 34.308 1.00 91.06 99 SER A N 1
ATOM 805 C CA . SER A 1 99 ? -18.515 -1.342 35.710 1.00 91.06 99 SER A CA 1
ATOM 806 C C . SER A 1 99 ? -19.198 -0.331 36.643 1.00 91.06 99 SER A C 1
ATOM 808 O O . SER A 1 99 ? -19.606 -0.669 37.756 1.00 91.06 99 SER A O 1
ATOM 810 N N . LEU A 1 100 ? -19.350 0.924 36.200 1.00 93.19 100 LEU A N 1
ATOM 811 C CA . LEU A 1 100 ? -20.070 1.953 36.957 1.00 93.19 100 LEU A CA 1
ATOM 812 C C . LEU A 1 100 ? -21.562 1.624 37.095 1.00 93.19 100 LEU A C 1
ATOM 814 O O . LEU A 1 100 ? -22.116 1.774 38.184 1.00 93.19 100 LEU A O 1
ATOM 818 N N . LEU A 1 101 ? -22.198 1.133 36.029 1.00 91.44 101 LEU A N 1
ATOM 819 C CA . LEU A 1 101 ? -23.599 0.708 36.055 1.00 91.44 101 LEU A CA 1
ATOM 820 C C . LEU A 1 101 ? -23.825 -0.483 36.991 1.00 91.44 101 LEU A C 1
ATOM 822 O O . LEU A 1 101 ? -24.756 -0.441 37.790 1.00 91.44 101 LEU A O 1
ATOM 826 N N . GLN A 1 102 ? -22.954 -1.495 36.969 1.00 91.31 102 GLN A N 1
ATOM 827 C CA . GLN A 1 102 ? -23.039 -2.635 37.891 1.00 91.31 102 GLN A CA 1
ATOM 828 C C . GLN A 1 102 ? -22.924 -2.191 39.357 1.00 91.31 102 GLN A C 1
ATOM 830 O O . GLN A 1 102 ? -23.685 -2.642 40.213 1.00 91.31 102 GLN A O 1
ATOM 835 N N . ARG A 1 103 ? -22.021 -1.246 39.656 1.00 92.19 103 ARG A N 1
ATOM 836 C CA . ARG A 1 103 ? -21.912 -0.647 40.997 1.00 92.19 103 ARG A CA 1
ATOM 837 C C . ARG A 1 103 ? -23.183 0.099 41.404 1.00 92.19 103 ARG A C 1
ATOM 839 O O . ARG A 1 103 ? -23.603 -0.002 42.555 1.00 92.19 103 ARG A O 1
ATOM 846 N N . LEU A 1 104 ? -23.794 0.838 40.477 1.00 93.94 104 LEU A N 1
ATOM 847 C CA . LEU A 1 104 ? -25.043 1.555 40.728 1.00 93.94 104 LEU A CA 1
ATOM 848 C C . LEU A 1 104 ? -26.205 0.584 40.990 1.00 93.94 104 LEU A C 1
ATOM 850 O O . LEU A 1 104 ? -26.945 0.776 41.955 1.00 93.94 104 LEU A O 1
ATOM 854 N N . GLN A 1 105 ? -26.327 -0.480 40.191 1.00 92.44 105 GLN A N 1
ATOM 855 C CA . GLN A 1 105 ? -27.310 -1.552 40.391 1.00 92.44 105 GLN A CA 1
ATOM 856 C C . GLN A 1 105 ? -27.165 -2.175 41.784 1.00 92.44 105 GLN A C 1
ATOM 858 O O . GLN A 1 105 ? -28.128 -2.193 42.551 1.00 92.44 105 GLN A O 1
ATOM 863 N N . ALA A 1 106 ? -25.939 -2.556 42.163 1.00 91.31 106 ALA A N 1
ATOM 864 C CA . ALA A 1 106 ? -25.646 -3.098 43.488 1.00 91.31 106 ALA A CA 1
ATOM 865 C C . ALA A 1 106 ? -26.050 -2.134 44.620 1.00 91.31 106 ALA A C 1
ATOM 867 O O . ALA A 1 106 ? -26.610 -2.559 45.627 1.00 91.31 106 ALA A O 1
ATOM 868 N N . SER A 1 107 ? -25.810 -0.829 44.445 1.00 92.94 107 SER A N 1
ATOM 869 C CA . SER A 1 107 ? -26.142 0.194 45.449 1.00 92.94 107 SER A CA 1
ATOM 870 C C . SER A 1 107 ? -27.638 0.510 45.577 1.00 92.94 107 SER A C 1
ATOM 872 O O . SER A 1 107 ? -28.069 1.014 46.609 1.00 92.94 107 SER A O 1
ATOM 874 N N . THR A 1 108 ? -28.434 0.218 44.546 1.00 93.62 108 THR A N 1
ATOM 875 C CA . THR A 1 108 ? -29.874 0.530 44.487 1.00 93.62 108 THR A CA 1
ATOM 876 C C . THR A 1 108 ? -30.757 -0.696 44.731 1.00 93.62 108 THR A C 1
ATOM 878 O O . THR A 1 108 ? -31.980 -0.589 44.696 1.00 93.62 108 THR A O 1
ATOM 881 N N . GLY A 1 109 ? -30.152 -1.859 45.002 1.00 87.50 109 GLY A N 1
ATOM 882 C CA . GLY A 1 109 ? -30.862 -3.122 45.226 1.00 87.50 109 GLY A CA 1
ATOM 883 C C . GLY A 1 109 ? -31.442 -3.742 43.951 1.00 87.50 109 GLY A C 1
ATOM 884 O O . GLY A 1 109 ? -32.249 -4.666 44.033 1.00 87.50 109 GLY A O 1
ATOM 885 N N . VAL A 1 110 ? -31.040 -3.248 42.776 1.00 89.50 110 VAL A N 1
ATOM 886 C CA . VAL A 1 110 ? -31.407 -3.829 41.480 1.00 89.50 110 VAL A CA 1
ATOM 887 C C . VAL A 1 110 ? -30.498 -5.034 41.211 1.00 89.50 110 VAL A C 1
ATOM 889 O O . VAL A 1 110 ? -29.294 -4.943 41.464 1.00 89.50 110 VAL A O 1
ATOM 892 N N . PRO A 1 111 ? -31.023 -6.158 40.682 1.00 86.44 111 PRO A N 1
ATOM 893 C CA . PRO A 1 111 ? -30.197 -7.302 40.314 1.00 86.44 111 PRO A CA 1
ATOM 894 C C . PRO A 1 111 ? -29.058 -6.894 39.373 1.00 86.44 111 PRO A C 1
ATOM 896 O O . PRO A 1 111 ? -29.287 -6.282 38.329 1.00 86.44 111 PRO A O 1
ATOM 899 N N . VAL A 1 112 ? -27.827 -7.237 39.751 1.00 86.00 112 VAL A N 1
ATOM 900 C CA . VAL A 1 112 ? -26.644 -7.004 38.919 1.00 86.00 112 VAL A CA 1
ATOM 901 C C . VAL A 1 112 ? -26.595 -8.081 37.842 1.00 86.00 112 VAL A C 1
ATOM 903 O O . VAL A 1 112 ? -26.610 -9.274 38.145 1.00 86.00 112 VAL A O 1
ATOM 906 N N . THR A 1 113 ? -26.523 -7.668 36.581 1.00 81.00 113 THR A N 1
ATOM 907 C CA . THR A 1 113 ? -26.265 -8.579 35.462 1.00 81.00 113 THR A CA 1
ATOM 908 C C . THR A 1 113 ? -24.805 -9.018 35.476 1.00 81.00 113 THR A C 1
ATOM 910 O O . THR A 1 113 ? -23.900 -8.191 35.325 1.00 81.00 113 THR A O 1
ATOM 913 N N . ASP A 1 114 ? -24.596 -10.321 35.665 1.00 81.19 114 ASP A N 1
ATOM 914 C CA . ASP A 1 114 ? -23.286 -10.966 35.581 1.00 81.19 114 ASP A CA 1
ATOM 915 C C . ASP A 1 114 ? -22.741 -10.960 34.144 1.00 81.19 114 ASP A C 1
ATOM 917 O O . ASP A 1 114 ? -23.498 -10.979 33.172 1.00 81.19 114 ASP A O 1
ATOM 921 N N . ASP A 1 115 ? -21.417 -10.958 34.017 1.00 78.88 115 ASP A N 1
ATOM 922 C CA . ASP A 1 115 ? -20.703 -10.860 32.743 1.00 78.88 115 ASP A CA 1
ATOM 923 C C . ASP A 1 115 ? -21.002 -12.033 31.806 1.00 78.88 115 ASP A C 1
ATOM 925 O O . ASP A 1 115 ? -21.098 -11.829 30.597 1.00 78.88 115 ASP A O 1
ATOM 929 N N . SER A 1 116 ? -21.209 -13.235 32.354 1.00 76.69 116 SER A N 1
ATOM 930 C CA . SER A 1 116 ? -21.534 -14.432 31.566 1.00 76.69 116 SER A CA 1
ATOM 931 C C . SER A 1 116 ? -22.991 -14.475 31.093 1.00 76.69 116 SER A C 1
ATOM 933 O O . SER A 1 116 ? -23.305 -15.121 30.095 1.00 76.69 116 SER A O 1
ATOM 935 N N . ASN A 1 117 ? -23.879 -13.751 31.781 1.00 81.38 117 ASN A N 1
ATOM 936 C CA . ASN A 1 117 ? -25.305 -13.676 31.460 1.00 81.38 117 ASN A CA 1
ATOM 937 C C . ASN A 1 117 ? -25.646 -12.475 30.561 1.00 81.38 117 ASN A C 1
ATOM 939 O O . ASN A 1 117 ? -26.766 -12.357 30.063 1.00 81.38 117 ASN A O 1
ATOM 943 N N . ASP A 1 118 ? -24.681 -11.585 30.329 1.00 87.88 118 ASP A N 1
ATOM 944 C CA . ASP A 1 118 ? -24.802 -10.443 29.434 1.00 87.88 118 ASP A CA 1
ATOM 945 C C . ASP A 1 118 ? -24.382 -10.843 28.010 1.00 87.88 118 ASP A C 1
ATOM 947 O O . ASP A 1 118 ? -23.213 -10.781 27.613 1.00 87.88 118 ASP A O 1
ATOM 951 N N . SER A 1 119 ? -25.372 -11.279 27.225 1.00 89.62 119 SER A N 1
ATOM 952 C CA . SER A 1 119 ? -25.168 -11.682 25.826 1.00 89.62 119 SER A CA 1
ATOM 953 C C . SER A 1 119 ? -24.546 -10.579 24.960 1.00 89.62 119 SER A C 1
ATOM 955 O O . SER A 1 119 ? -23.750 -10.880 24.069 1.00 89.62 119 SER A O 1
ATOM 957 N N . ALA A 1 120 ? -24.844 -9.304 25.237 1.00 88.94 120 ALA A N 1
ATOM 958 C CA . ALA A 1 120 ? -24.283 -8.179 24.497 1.00 88.94 120 ALA A CA 1
ATOM 959 C C . ALA A 1 120 ? -22.795 -7.995 24.823 1.00 88.94 120 ALA A C 1
ATOM 961 O O . ALA A 1 120 ? -21.987 -7.776 23.919 1.00 88.94 120 ALA A O 1
ATOM 962 N N . TYR A 1 121 ? -22.418 -8.145 26.094 1.00 89.31 121 TYR A N 1
ATOM 963 C CA . TYR A 1 121 ? -21.022 -8.076 26.523 1.00 89.31 121 TYR A CA 1
ATOM 964 C C . TYR A 1 121 ? -20.187 -9.264 26.029 1.00 89.31 121 TYR A C 1
ATOM 966 O O . TYR A 1 121 ? -19.042 -9.087 25.607 1.00 89.31 121 TYR A O 1
ATOM 974 N N . THR A 1 122 ? -20.764 -10.466 26.014 1.00 90.75 122 THR A N 1
ATOM 975 C CA . THR A 1 122 ? -20.092 -11.658 25.474 1.00 90.75 122 THR A CA 1
ATOM 976 C C . THR A 1 122 ? -19.857 -11.514 23.969 1.00 90.75 122 THR A C 1
ATOM 978 O O . THR A 1 122 ? -18.731 -11.695 23.507 1.00 90.75 122 THR A O 1
ATOM 981 N N . ASN A 1 123 ? -20.879 -11.092 23.215 1.00 92.06 123 ASN A N 1
ATOM 982 C CA . ASN A 1 123 ? -20.762 -10.819 21.780 1.00 92.06 123 ASN A CA 1
ATOM 983 C C . ASN A 1 123 ? -19.708 -9.734 21.493 1.00 92.06 123 ASN A C 1
ATOM 985 O O . ASN A 1 123 ? -18.840 -9.907 20.641 1.00 92.06 123 ASN A O 1
ATOM 989 N N . PHE A 1 124 ? -19.713 -8.642 22.263 1.00 90.69 124 PHE A N 1
ATOM 990 C CA . PHE A 1 124 ? -18.698 -7.597 22.141 1.00 90.69 124 PHE A CA 1
ATOM 991 C C . PHE A 1 124 ? -17.273 -8.153 22.282 1.00 90.69 124 PHE A C 1
ATOM 993 O O . PHE A 1 124 ? -16.431 -7.890 21.425 1.00 90.69 124 PHE A O 1
ATOM 1000 N N . ASN A 1 125 ? -16.996 -8.950 23.319 1.00 90.19 125 ASN A N 1
ATOM 1001 C CA . ASN A 1 125 ? -15.665 -9.529 23.516 1.00 90.19 125 ASN A CA 1
ATOM 1002 C C . ASN A 1 125 ? -15.275 -10.493 22.388 1.00 90.19 125 ASN A C 1
ATOM 1004 O O . ASN A 1 125 ? -14.134 -10.442 21.928 1.00 90.19 125 ASN A O 1
ATOM 1008 N N . GLN A 1 126 ? -16.222 -11.296 21.898 1.00 93.06 126 GLN A N 1
ATOM 1009 C CA . GLN A 1 126 ? -15.997 -12.185 20.762 1.00 93.06 126 GLN A CA 1
ATOM 1010 C C . GLN A 1 126 ? -15.590 -11.400 19.505 1.00 93.06 126 GLN A C 1
ATOM 1012 O O . GLN A 1 126 ? -14.585 -11.730 18.879 1.00 93.06 126 GLN A O 1
ATOM 1017 N N . ILE A 1 127 ? -16.300 -10.317 19.168 1.00 92.00 127 ILE A N 1
ATOM 1018 C CA . ILE A 1 127 ? -15.975 -9.475 18.003 1.00 92.00 127 ILE A CA 1
ATOM 1019 C C . ILE A 1 127 ? -14.557 -8.886 18.117 1.00 92.00 127 ILE A C 1
ATOM 1021 O O . ILE A 1 127 ? -13.817 -8.839 17.130 1.00 92.00 127 ILE A O 1
ATOM 1025 N N . ILE A 1 128 ? -14.151 -8.439 19.311 1.00 90.38 128 ILE A N 1
ATOM 1026 C CA . ILE A 1 128 ? -12.796 -7.908 19.540 1.00 90.38 128 ILE A CA 1
ATOM 1027 C C . ILE A 1 128 ? -11.729 -9.002 19.389 1.00 90.38 128 ILE A C 1
ATOM 1029 O O . ILE A 1 128 ? -10.648 -8.754 18.840 1.00 90.38 128 ILE A O 1
ATOM 1033 N N . GLU A 1 129 ? -12.013 -10.214 19.853 1.00 90.19 129 GLU A N 1
ATOM 1034 C CA . GLU A 1 129 ? -11.105 -11.350 19.723 1.00 90.19 129 GLU A CA 1
ATOM 1035 C C . GLU A 1 129 ? -10.960 -11.794 18.262 1.00 90.19 129 GLU A C 1
ATOM 1037 O O . GLU A 1 129 ? -9.837 -11.925 17.768 1.00 90.19 129 GLU A O 1
ATOM 1042 N N . GLU A 1 130 ? -12.069 -11.903 17.529 1.00 91.88 130 GLU A N 1
ATOM 1043 C CA . GLU A 1 130 ? -12.077 -12.185 16.091 1.00 91.88 130 GLU A CA 1
ATOM 1044 C C . GLU 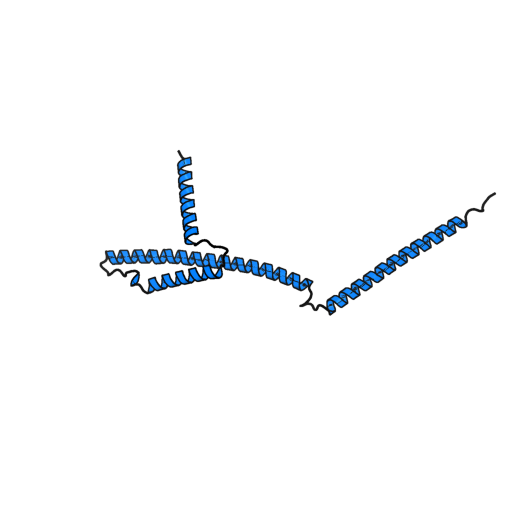A 1 130 ? -11.259 -11.150 15.313 1.00 91.88 130 GLU A C 1
ATOM 1046 O O . GLU A 1 130 ? -10.415 -11.507 14.484 1.00 91.88 130 GLU A O 1
ATOM 1051 N N . TRP A 1 131 ? -11.442 -9.862 15.618 1.00 89.94 131 TRP A N 1
ATOM 1052 C CA . TRP A 1 131 ? -10.633 -8.791 15.042 1.00 89.94 131 TRP A CA 1
ATOM 1053 C C . TRP A 1 131 ? -9.139 -8.972 15.345 1.00 89.94 131 TRP A C 1
ATOM 1055 O O . TRP A 1 131 ? -8.302 -8.882 14.444 1.00 89.94 131 TRP A O 1
ATOM 1065 N N . THR A 1 132 ? -8.790 -9.298 16.590 1.00 86.94 132 THR A N 1
ATOM 1066 C CA . THR A 1 132 ? -7.398 -9.522 17.011 1.00 86.94 132 THR A CA 1
ATOM 1067 C C . THR A 1 132 ? -6.750 -10.679 16.240 1.00 86.94 132 THR A C 1
ATOM 1069 O O . THR A 1 132 ? -5.584 -10.592 15.840 1.00 86.94 132 THR A O 1
ATOM 1072 N N . VAL A 1 133 ? -7.500 -11.756 15.988 1.00 87.62 133 VAL A N 1
ATOM 1073 C CA . VAL A 1 133 ? -7.051 -12.903 15.184 1.00 87.62 133 VAL A CA 1
ATOM 1074 C C . VAL A 1 133 ? -6.871 -12.514 13.713 1.00 87.62 133 VAL A C 1
ATOM 1076 O O . VAL A 1 133 ? -5.867 -12.879 13.090 1.00 87.62 133 VAL A O 1
ATOM 1079 N N . GLN A 1 134 ? -7.793 -11.730 13.150 1.00 83.62 134 GLN A N 1
ATOM 1080 C CA . GLN A 1 134 ? -7.704 -11.255 11.766 1.00 83.62 134 GLN A CA 1
ATOM 1081 C C . GLN A 1 134 ? -6.495 -10.340 11.538 1.00 83.62 134 GLN A C 1
ATOM 1083 O O . GLN A 1 134 ? -5.804 -10.477 10.528 1.00 83.62 134 GLN A O 1
ATOM 1088 N N . VAL A 1 135 ? -6.191 -9.444 12.479 1.00 81.06 135 VAL A N 1
ATOM 1089 C CA . VAL A 1 135 ? -5.009 -8.574 12.383 1.00 81.06 135 VAL A CA 1
ATOM 1090 C C . VAL A 1 135 ? -3.718 -9.393 12.472 1.00 81.06 135 VAL A C 1
ATOM 1092 O O . VAL A 1 135 ? -2.810 -9.174 11.672 1.00 81.06 135 VAL A O 1
ATOM 1095 N N . ARG A 1 136 ? -3.628 -10.390 13.366 1.00 73.00 136 ARG A N 1
ATOM 1096 C CA . ARG A 1 136 ? -2.432 -11.255 13.466 1.00 73.00 136 ARG A CA 1
ATOM 1097 C C . ARG A 1 136 ? -2.211 -12.117 12.226 1.00 73.00 136 ARG A C 1
ATOM 1099 O O . ARG A 1 136 ? -1.094 -12.171 11.724 1.00 73.00 136 ARG A O 1
ATOM 1106 N N . SER A 1 137 ? -3.260 -12.766 11.725 1.00 70.06 137 SER A N 1
ATOM 1107 C CA . SER A 1 137 ? -3.168 -13.659 10.560 1.00 70.06 137 SER A CA 1
ATOM 1108 C C . SER A 1 137 ? -2.791 -12.922 9.271 1.00 70.06 137 SER A C 1
ATOM 1110 O O . SER A 1 137 ? -2.064 -13.469 8.448 1.00 70.06 137 SER A O 1
ATOM 1112 N N . ARG A 1 138 ? -3.230 -11.667 9.106 1.00 66.44 138 ARG A N 1
ATOM 1113 C CA . ARG A 1 138 ? -2.918 -10.844 7.923 1.00 66.44 138 ARG A CA 1
ATOM 1114 C C . ARG A 1 138 ? -1.571 -10.123 7.998 1.00 66.44 138 ARG A C 1
ATOM 1116 O O . ARG A 1 138 ? -1.057 -9.721 6.961 1.00 66.44 138 ARG A O 1
ATOM 1123 N N . THR A 1 139 ? -0.997 -9.968 9.193 1.00 59.25 139 THR A N 1
ATOM 1124 C CA . THR A 1 139 ? 0.265 -9.228 9.395 1.00 59.25 139 THR A CA 1
ATOM 1125 C C . THR A 1 139 ? 1.519 -10.103 9.261 1.00 59.25 139 THR A C 1
ATOM 1127 O O . THR A 1 139 ? 2.611 -9.554 9.307 1.00 59.25 139 THR A O 1
ATOM 1130 N N . GLY A 1 140 ? 1.387 -11.424 9.062 1.00 47.16 140 GLY A N 1
ATOM 1131 C CA . GLY A 1 140 ? 2.464 -12.346 8.655 1.00 47.16 140 GLY A CA 1
ATOM 1132 C C . GLY A 1 140 ? 3.859 -12.078 9.249 1.00 47.16 140 GLY A C 1
ATOM 1133 O O . GLY A 1 140 ? 4.635 -11.317 8.685 1.00 47.16 140 GLY A O 1
ATOM 1134 N N . ASP A 1 141 ? 4.196 -12.736 10.362 1.00 45.22 141 ASP A N 1
ATOM 1135 C CA . ASP A 1 141 ? 5.572 -13.008 10.832 1.00 45.22 141 ASP A CA 1
ATOM 1136 C C . ASP A 1 141 ? 6.587 -11.861 11.052 1.00 45.22 141 ASP A C 1
ATOM 1138 O O . ASP A 1 141 ? 7.726 -12.1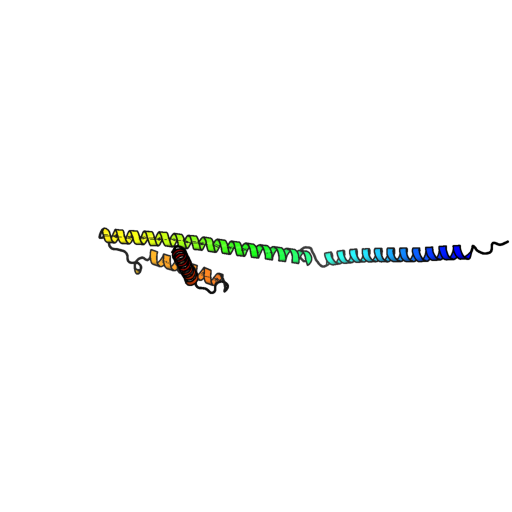37 11.420 1.00 45.22 141 ASP A O 1
ATOM 1142 N N . VAL A 1 142 ? 6.223 -10.576 10.962 1.00 42.41 142 VAL A N 1
ATOM 1143 C CA . VAL A 1 142 ? 7.143 -9.475 11.363 1.00 42.41 142 VAL A CA 1
ATOM 1144 C C . VAL A 1 142 ? 6.917 -9.010 12.812 1.00 42.41 142 VAL A C 1
ATOM 1146 O O . VAL A 1 142 ? 7.782 -8.395 13.432 1.00 42.41 142 VAL A O 1
ATOM 1149 N N . LEU A 1 143 ? 5.781 -9.375 13.410 1.00 48.41 143 LEU A N 1
ATOM 1150 C CA . LEU A 1 143 ? 5.458 -9.119 14.818 1.00 48.41 143 LEU A CA 1
ATOM 1151 C C . LEU A 1 143 ? 5.210 -10.436 15.562 1.00 48.41 143 LEU A C 1
ATOM 1153 O O . LEU A 1 143 ? 4.168 -10.623 16.186 1.00 48.41 143 LEU A O 1
ATOM 1157 N N . SER A 1 144 ? 6.194 -11.341 15.535 1.00 40.81 144 SER A N 1
ATOM 1158 C CA . SER A 1 144 ? 6.244 -12.556 16.371 1.00 40.81 144 SER A CA 1
ATOM 1159 C C . SER A 1 144 ? 6.421 -12.239 17.874 1.00 40.81 144 SER A C 1
ATOM 1161 O O . SER A 1 144 ? 7.160 -12.906 18.597 1.00 40.81 144 SER A O 1
ATOM 1163 N N . MET A 1 145 ? 5.750 -11.205 18.376 1.00 45.22 145 MET A N 1
ATOM 1164 C CA . MET A 1 145 ? 5.584 -10.965 19.798 1.00 45.22 145 MET A CA 1
ATOM 1165 C C . MET A 1 145 ? 4.105 -10.709 20.078 1.00 45.22 145 MET A C 1
ATOM 1167 O O . MET A 1 145 ? 3.552 -9.745 19.547 1.00 45.22 145 MET A O 1
ATOM 1171 N N . PRO A 1 146 ? 3.456 -11.541 20.914 1.00 53.97 146 PRO A N 1
ATOM 1172 C CA . PRO A 1 146 ? 2.140 -11.251 21.463 1.00 53.97 146 PRO A CA 1
ATOM 1173 C C . PRO A 1 146 ? 2.029 -9.777 21.870 1.00 53.97 146 PRO A C 1
ATOM 1175 O O . PRO A 1 146 ? 2.875 -9.269 22.602 1.00 53.97 146 PRO A O 1
ATOM 1178 N N . PHE A 1 147 ? 0.988 -9.078 21.415 1.00 57.22 147 PHE A N 1
ATOM 1179 C CA . PHE A 1 147 ? 0.770 -7.662 21.747 1.00 57.22 147 PHE A CA 1
ATOM 1180 C C . PHE A 1 147 ? 0.624 -7.443 23.268 1.00 57.22 147 PHE A C 1
ATOM 1182 O O . PHE A 1 147 ? 0.994 -6.393 23.790 1.00 57.22 147 PHE A O 1
ATOM 1189 N N . SER A 1 148 ? 0.204 -8.486 23.996 1.00 50.16 148 SER A N 1
ATOM 1190 C CA . SER A 1 148 ? 0.272 -8.563 25.458 1.00 50.16 148 SER A CA 1
ATOM 1191 C C . SER A 1 148 ? 1.697 -8.383 25.997 1.00 50.16 148 SER A C 1
ATOM 1193 O O . SER A 1 148 ? 1.888 -7.624 26.940 1.00 50.16 148 SER A O 1
ATOM 1195 N N . LEU A 1 149 ? 2.713 -8.976 25.360 1.00 50.66 149 LEU A N 1
ATOM 1196 C CA . LEU A 1 149 ? 4.124 -8.805 25.730 1.00 50.66 149 LEU A CA 1
ATOM 1197 C C . LEU A 1 149 ? 4.683 -7.432 25.332 1.00 50.66 149 LEU A C 1
ATOM 1199 O O . LEU A 1 149 ? 5.618 -6.955 25.971 1.00 50.66 149 LEU A O 1
ATOM 1203 N N . ILE A 1 150 ? 4.139 -6.777 24.299 1.00 55.56 150 ILE A N 1
ATOM 1204 C CA . ILE A 1 150 ? 4.546 -5.414 23.910 1.00 55.56 150 ILE A CA 1
ATOM 1205 C C . ILE A 1 150 ? 4.042 -4.398 24.941 1.00 55.56 150 ILE A C 1
ATOM 1207 O O . ILE A 1 150 ? 4.816 -3.548 25.389 1.00 55.56 150 ILE A O 1
ATOM 1211 N N . LEU A 1 151 ? 2.781 -4.524 25.361 1.00 53.75 151 LEU A N 1
ATOM 1212 C CA . LEU A 1 151 ? 2.208 -3.715 26.438 1.00 53.75 151 LEU A CA 1
ATOM 1213 C C . LEU A 1 151 ? 2.921 -3.981 27.771 1.00 53.75 151 LEU A C 1
ATOM 1215 O O . LEU A 1 151 ? 3.335 -3.033 28.437 1.00 53.75 151 LEU A O 1
ATOM 1219 N N . GLU A 1 152 ? 3.186 -5.246 28.107 1.00 64.69 152 GLU A N 1
ATOM 1220 C CA . GLU A 1 152 ? 3.897 -5.604 29.340 1.00 64.69 152 GLU A CA 1
ATOM 1221 C C . GLU A 1 152 ? 5.354 -5.102 29.343 1.00 64.69 152 GLU A C 1
ATOM 1223 O O . GLU A 1 152 ? 5.863 -4.639 30.367 1.00 64.69 152 GLU A O 1
ATOM 1228 N N . ARG A 1 153 ? 6.035 -5.120 28.186 1.00 51.69 153 ARG A N 1
ATOM 1229 C CA . ARG A 1 153 ? 7.371 -4.521 28.040 1.00 51.69 153 ARG A CA 1
ATOM 1230 C C . ARG A 1 153 ? 7.338 -3.006 28.177 1.00 51.69 153 ARG A C 1
ATOM 1232 O O . ARG A 1 153 ? 8.235 -2.462 28.815 1.00 51.69 153 ARG A O 1
ATOM 1239 N N . LYS A 1 154 ? 6.337 -2.319 27.619 1.00 61.69 154 LYS A N 1
ATOM 1240 C CA . LYS A 1 154 ? 6.190 -0.860 27.764 1.00 61.69 154 LYS A CA 1
ATOM 1241 C C . LYS A 1 154 ? 5.946 -0.469 29.224 1.00 61.69 154 LYS A C 1
ATOM 1243 O O . LYS A 1 154 ? 6.630 0.426 29.715 1.00 61.69 154 LYS A O 1
ATOM 1248 N N . GLU A 1 155 ? 5.083 -1.193 29.933 1.00 71.56 155 GLU A N 1
ATOM 1249 C CA . GLU A 1 155 ? 4.794 -0.945 31.351 1.00 71.56 155 GLU A CA 1
ATOM 1250 C C . GLU A 1 155 ? 6.013 -1.223 32.252 1.00 71.56 155 GLU A C 1
ATOM 1252 O O . GLU A 1 155 ? 6.351 -0.414 33.121 1.00 71.56 155 GLU A O 1
ATOM 1257 N N . LYS A 1 156 ? 6.736 -2.331 32.022 1.00 66.94 156 LYS A N 1
ATOM 1258 C CA . LYS A 1 156 ? 7.985 -2.638 32.746 1.00 66.94 156 LYS A CA 1
ATOM 1259 C C . LYS A 1 156 ? 9.061 -1.575 32.507 1.00 66.94 156 LYS A C 1
ATOM 1261 O O . LYS A 1 156 ? 9.732 -1.172 33.456 1.00 66.94 156 LYS A O 1
ATOM 1266 N N . ASN A 1 157 ? 9.212 -1.090 31.274 1.00 60.03 157 ASN A N 1
ATOM 1267 C CA . ASN A 1 157 ? 10.227 -0.089 30.942 1.00 60.03 157 ASN A CA 1
ATOM 1268 C C . ASN A 1 157 ? 9.888 1.295 31.529 1.00 60.03 157 ASN A C 1
ATOM 1270 O O . ASN A 1 157 ? 10.777 2.001 32.001 1.00 60.03 157 ASN A O 1
ATOM 1274 N N . GLU A 1 158 ? 8.604 1.660 31.580 1.00 76.94 158 GLU A N 1
ATOM 1275 C CA . GLU A 1 158 ? 8.147 2.889 32.238 1.00 76.94 158 GLU A CA 1
ATOM 1276 C C . GLU A 1 158 ? 8.401 2.853 33.756 1.00 76.94 158 GLU A C 1
ATOM 1278 O O . GLU A 1 158 ? 8.917 3.819 34.324 1.00 76.94 158 GLU A O 1
ATOM 1283 N N . LYS A 1 159 ? 8.118 1.717 34.413 1.00 73.75 159 LYS A N 1
ATOM 1284 C CA . LYS A 1 159 ? 8.411 1.523 35.844 1.00 73.75 159 LYS A CA 1
ATOM 1285 C C . LYS A 1 159 ? 9.911 1.632 36.134 1.00 73.75 159 LYS A C 1
ATOM 1287 O O . LYS A 1 159 ? 10.293 2.340 37.062 1.00 73.75 159 LYS A O 1
ATOM 1292 N N . VAL A 1 160 ? 10.762 1.021 35.305 1.00 76.19 160 VAL A N 1
ATOM 1293 C CA . VAL A 1 160 ? 12.230 1.117 35.431 1.00 76.19 160 VAL A CA 1
ATOM 1294 C C . VAL A 1 160 ? 12.721 2.560 35.282 1.00 76.19 160 VAL A C 1
ATOM 1296 O O . VAL A 1 160 ? 13.566 3.002 36.063 1.00 76.19 160 VAL A O 1
ATOM 1299 N N . MET A 1 161 ? 12.184 3.318 34.323 1.00 69.19 161 MET A N 1
ATOM 1300 C CA . MET A 1 161 ? 12.556 4.725 34.140 1.00 69.19 161 MET A CA 1
ATOM 1301 C C . MET A 1 161 ? 12.139 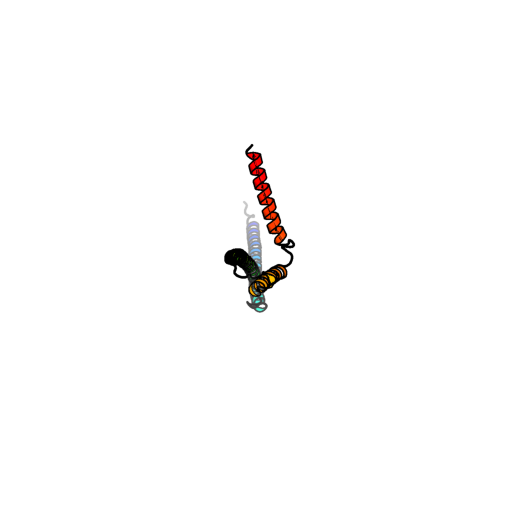5.594 35.333 1.00 69.19 161 MET A C 1
ATOM 1303 O O . MET A 1 161 ? 12.935 6.412 35.797 1.00 69.19 161 MET A O 1
ATOM 1307 N N . ARG A 1 162 ? 10.943 5.373 35.901 1.00 74.00 162 ARG A N 1
ATOM 1308 C CA . ARG A 1 162 ? 10.500 6.082 37.115 1.00 74.00 162 ARG A CA 1
ATOM 1309 C C . ARG A 1 162 ? 11.380 5.768 38.326 1.00 74.00 162 ARG A C 1
ATOM 1311 O O . ARG A 1 162 ? 11.757 6.692 39.042 1.00 74.00 162 ARG A O 1
ATOM 1318 N N . SER A 1 163 ? 11.760 4.504 38.527 1.00 73.75 163 SER A N 1
ATOM 1319 C CA . SER A 1 163 ? 12.659 4.114 39.621 1.00 73.75 163 SER A CA 1
ATOM 1320 C C . SER A 1 163 ? 14.048 4.747 39.481 1.00 73.75 163 SER A C 1
ATOM 1322 O O . SER A 1 163 ? 14.583 5.261 40.459 1.00 73.75 163 SER A O 1
ATOM 1324 N N . ARG A 1 164 ? 14.619 4.803 38.268 1.00 71.44 164 ARG A N 1
ATOM 1325 C CA . ARG A 1 164 ? 15.926 5.452 38.033 1.00 71.44 164 ARG A CA 1
ATOM 1326 C C . ARG A 1 164 ? 15.880 6.964 38.277 1.00 71.44 164 ARG A C 1
ATOM 1328 O O . ARG A 1 164 ? 16.811 7.501 38.870 1.00 71.44 164 ARG A O 1
ATOM 1335 N N . SER A 1 165 ? 14.794 7.647 37.901 1.00 67.88 165 SER A N 1
ATOM 1336 C CA . SER A 1 165 ? 14.618 9.081 38.188 1.00 67.88 165 SER A CA 1
ATOM 1337 C C . SER A 1 165 ? 14.459 9.415 39.674 1.00 67.88 165 SER A C 1
ATOM 1339 O O . SER A 1 165 ? 14.732 10.551 40.051 1.00 67.88 165 SER A O 1
ATOM 1341 N N . GLN A 1 166 ? 14.013 8.476 40.513 1.00 65.69 166 GLN A N 1
ATOM 1342 C CA . GLN A 1 166 ? 13.934 8.685 41.964 1.00 65.69 166 GLN A CA 1
ATOM 1343 C C . GLN A 1 166 ? 15.292 8.487 42.651 1.00 65.69 166 GLN A C 1
ATOM 1345 O O . GLN A 1 166 ? 15.623 9.244 43.557 1.00 65.69 166 GLN A O 1
ATOM 1350 N N . VAL A 1 167 ? 16.115 7.548 42.171 1.00 64.12 167 VAL A N 1
ATOM 1351 C CA . VAL A 1 167 ? 17.465 7.300 42.714 1.00 64.12 167 VAL A CA 1
ATOM 1352 C C . VAL A 1 167 ? 18.437 8.443 42.400 1.00 64.12 167 VAL A C 1
ATOM 1354 O O . VAL A 1 167 ? 19.287 8.757 43.217 1.00 64.12 167 VAL A O 1
ATOM 1357 N N . LEU A 1 168 ? 18.282 9.124 41.260 1.00 57.44 168 LEU A N 1
ATOM 1358 C CA . LEU A 1 168 ? 19.104 10.288 40.879 1.00 57.44 168 LEU A CA 1
ATOM 1359 C C . LEU A 1 168 ? 18.757 11.589 41.633 1.00 57.44 168 LEU A C 1
ATOM 1361 O O . LEU A 1 168 ? 19.395 12.612 41.399 1.00 57.44 168 LEU A O 1
ATOM 1365 N N . LYS A 1 169 ? 17.727 11.577 42.488 1.00 56.81 169 LYS A N 1
ATOM 1366 C CA . LYS A 1 169 ? 17.273 12.738 43.278 1.00 56.81 169 LYS A CA 1
ATOM 1367 C C . LYS A 1 169 ? 17.617 12.634 44.772 1.00 56.81 169 LYS A C 1
ATOM 1369 O O . LYS A 1 169 ? 17.104 13.437 45.548 1.00 56.81 169 LYS A O 1
ATOM 1374 N N . THR A 1 170 ? 18.445 11.663 45.157 1.00 49.09 170 THR A N 1
ATOM 1375 C CA . THR A 1 170 ? 18.971 11.488 46.524 1.00 49.09 170 THR A CA 1
ATOM 1376 C C . THR A 1 170 ? 20.483 11.630 46.486 1.00 49.09 170 THR A C 1
ATOM 1378 O O . THR A 1 170 ? 21.030 12.238 47.428 1.00 49.09 170 THR A O 1
#

Foldseek 3Di:
DDDPPDPVVVVVVVVVVVVVVVVVVVVVVVVVVVVVVVVVVVVVLCVVAPPVRNPVNVVVVVVVVVVVVVVVVVVVVVVLVVVVVVLVVVCCVVVVVLVVVQVVCVVVVHDRDDCVNPPVNVVSVVVVVVSVVVVVVVVPDPCPDDVVVVVVVVVVVVVVVVVVVVVVVD

Radius of gyration: 41.94 Å; chains: 1; bounding box: 105×43×105 Å

pLDDT: mean 81.58, std 16.26, range [39.0, 97.75]

Sequence (170 aa):
MEMGYDYDEQNEKHQHHEAVDGLFNLFNKANNDLAMLHDRLDKEFKQIYPDNANPMKLVARIKKIQEEVSSLNEQCRELLAAKQDLIDKARVILVGNRSLLQRLQASTGVPVTDDSNDSAYTNFNQIIEEWTVQVRSRTGDVLSMPFSLILERKEKNEKVMRSRSQVLKT

Secondary structure (DSSP, 8-state):
-----SHHHHHHHHHHHHHHHHHHHHHHHHHHHHHHHHHHHHHHHHHHS-TTT-HHHHHHHHHHHHHHHHHHHHHHHHHHHHHHHHHHHHHHHHHHHHHHHHHHHHHHTPPPPPTTT-HHHHHHHHHHHHHHHHHHHHSTTS--S-HHHHHHHHHHHHHHHHHHHHHTT-